Protein AF-A0A7R9B9Y8-F1 (afdb_monomer)

Mean predicted aligned error: 2.55 Å

Organism: Timema shepardi (NCBI:txid629360)

Radius of gyration: 12.6 Å; Cα contacts (8 Å, |Δi|>4): 295; chains: 1; bounding box: 34×29×32 Å

Foldseek 3Di:
DDKDWWAFPQGTWDAPDPPFQFIFRNDPDTFIWDWDADPPQWIWTAGPVRFTWDAAAFTIGRDHPDTWTWHWADDDPQWTWIAGPVQWTWAHDNVRGTHTDGNDPVRTTTIGD

pLDDT: mean 96.0, std 3.79, range [65.0, 98.56]

Structure (mmCIF, N/CA/C/O backbone):
data_AF-A0A7R9B9Y8-F1
#
_entry.id   AF-A0A7R9B9Y8-F1
#
loop_
_atom_site.group_PDB
_atom_site.id
_atom_site.type_symbol
_atom_site.label_atom_id
_atom_site.label_alt_id
_atom_site.label_comp_id
_atom_site.label_asym_id
_atom_site.label_entity_id
_atom_site.label_seq_id
_atom_site.pdbx_PDB_ins_code
_atom_site.Cartn_x
_atom_site.Cartn_y
_atom_site.Cartn_z
_atom_site.occupancy
_atom_site.B_iso_or_equiv
_atom_site.auth_seq_id
_atom_site.auth_comp_id
_atom_site.auth_asym_id
_atom_site.auth_atom_id
_atom_site.pdbx_PDB_model_num
ATOM 1 N N . ARG A 1 1 ? -15.392 4.367 -8.404 1.00 65.00 1 ARG A N 1
ATOM 2 C CA . ARG A 1 1 ? -14.501 3.530 -7.569 1.00 65.00 1 ARG A CA 1
ATOM 3 C C . ARG A 1 1 ? -13.398 4.444 -7.079 1.00 65.00 1 ARG A C 1
ATOM 5 O O . ARG A 1 1 ? -12.763 5.040 -7.942 1.00 65.00 1 ARG A O 1
ATOM 12 N N . PRO A 1 2 ? -13.276 4.685 -5.768 1.00 87.38 2 PRO A N 1
ATOM 13 C CA . PRO A 1 2 ? -12.238 5.570 -5.259 1.00 87.38 2 PRO A CA 1
ATOM 14 C C . PRO A 1 2 ? -10.857 5.051 -5.676 1.00 87.38 2 PRO A C 1
ATOM 16 O O . PRO A 1 2 ? -10.618 3.843 -5.669 1.00 87.38 2 PRO A O 1
ATOM 19 N N . ILE A 1 3 ? -9.999 5.976 -6.095 1.00 93.75 3 ILE A N 1
ATOM 20 C CA . ILE A 1 3 ? -8.606 5.722 -6.452 1.00 93.75 3 ILE A CA 1
ATOM 21 C C . ILE A 1 3 ? -7.749 6.329 -5.347 1.00 93.75 3 ILE A C 1
ATOM 23 O O . ILE A 1 3 ? -8.063 7.411 -4.856 1.00 93.75 3 ILE A O 1
ATOM 27 N N . LEU A 1 4 ? -6.697 5.618 -4.970 1.00 96.56 4 LEU A N 1
ATOM 28 C CA . LEU A 1 4 ? -5.743 6.006 -3.947 1.00 96.56 4 LEU A CA 1
ATOM 29 C C . LEU A 1 4 ? -4.346 6.052 -4.563 1.00 96.56 4 LEU A C 1
ATOM 31 O O . LEU A 1 4 ? -3.976 5.173 -5.343 1.00 96.56 4 LEU A O 1
ATOM 35 N N . VAL A 1 5 ? -3.576 7.070 -4.206 1.00 97.62 5 VAL A N 1
ATOM 36 C CA . VAL A 1 5 ? -2.134 7.131 -4.445 1.00 97.62 5 VAL A CA 1
ATOM 37 C C . VAL A 1 5 ? -1.488 7.177 -3.074 1.00 97.62 5 VAL A C 1
ATOM 39 O O . VAL A 1 5 ? -1.998 7.850 -2.196 1.00 97.62 5 VAL A O 1
ATOM 42 N N . LEU A 1 6 ? -0.404 6.436 -2.865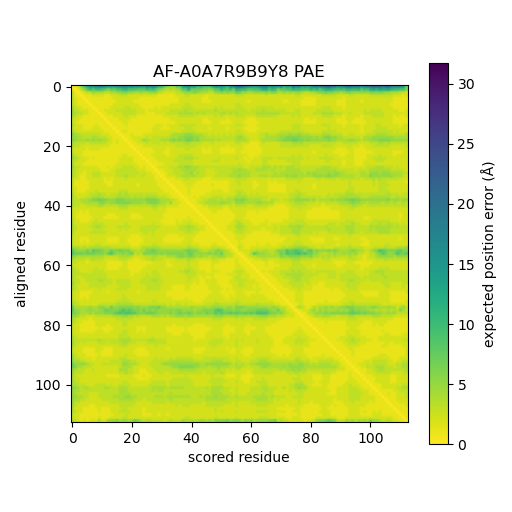 1.00 98.06 6 LEU A N 1
ATOM 43 C CA . LEU A 1 6 ? 0.281 6.414 -1.577 1.00 98.06 6 LEU A CA 1
ATOM 44 C C . LEU A 1 6 ? 1.716 6.871 -1.743 1.00 98.06 6 LEU A C 1
ATOM 46 O O . LEU A 1 6 ? 2.415 6.441 -2.666 1.00 98.06 6 LEU A O 1
ATOM 50 N N . LYS A 1 7 ? 2.165 7.705 -0.812 1.00 98.12 7 LYS A N 1
ATOM 51 C CA . LYS A 1 7 ? 3.542 8.178 -0.755 1.00 98.12 7 LYS A CA 1
ATOM 52 C C . LYS A 1 7 ? 4.076 8.103 0.670 1.00 98.12 7 LYS A C 1
ATOM 54 O O . LYS A 1 7 ? 3.428 8.548 1.616 1.00 98.12 7 LYS A O 1
ATOM 59 N N . SER A 1 8 ? 5.263 7.523 0.812 1.00 97.06 8 SER A N 1
ATOM 60 C CA . SER A 1 8 ? 6.061 7.591 2.034 1.00 97.06 8 SER A CA 1
ATOM 61 C C . SER A 1 8 ? 7.145 8.665 1.893 1.00 97.06 8 SER A C 1
ATOM 63 O O . SER A 1 8 ? 7.264 9.339 0.868 1.00 97.06 8 SER A O 1
ATOM 65 N N . GLU A 1 9 ? 7.994 8.807 2.908 1.00 95.38 9 GLU A N 1
ATOM 66 C CA . GLU A 1 9 ? 9.166 9.689 2.848 1.00 95.38 9 GLU A CA 1
ATOM 67 C C . GLU A 1 9 ? 10.181 9.283 1.763 1.00 95.38 9 GLU A C 1
ATOM 69 O O . GLU A 1 9 ? 11.014 10.092 1.361 1.00 95.38 9 GLU A O 1
ATOM 74 N N . GLN A 1 10 ? 10.127 8.036 1.286 1.00 96.19 10 GLN A N 1
ATOM 75 C CA . GLN A 1 10 ? 11.066 7.475 0.311 1.00 96.19 10 GLN A CA 1
ATOM 76 C C . GLN A 1 10 ? 10.578 7.644 -1.130 1.00 96.19 10 GLN A C 1
ATOM 78 O O . GLN A 1 10 ? 11.378 7.528 -2.058 1.00 96.19 10 GLN A O 1
ATOM 83 N N . GLY A 1 11 ? 9.288 7.913 -1.331 1.00 97.69 11 GLY A N 1
ATOM 84 C CA . GLY A 1 11 ? 8.683 8.060 -2.648 1.00 97.69 11 GLY A CA 1
ATOM 85 C C . GLY A 1 11 ? 7.285 7.462 -2.716 1.00 97.69 11 GLY A C 1
ATOM 86 O O . GLY A 1 11 ? 6.641 7.188 -1.703 1.00 97.69 11 GLY A O 1
ATOM 87 N N . PHE A 1 12 ? 6.800 7.286 -3.938 1.00 98.44 12 PHE A N 1
ATOM 88 C CA . PHE A 1 12 ? 5.488 6.708 -4.187 1.00 98.44 12 PHE A CA 1
ATOM 89 C C . PHE A 1 12 ? 5.509 5.184 -4.076 1.00 98.44 12 PHE A C 1
ATOM 91 O O . PHE A 1 12 ? 6.531 4.534 -4.326 1.00 98.44 12 PHE A O 1
ATOM 98 N N . VAL A 1 13 ? 4.348 4.619 -3.749 1.00 98.25 13 VAL A N 1
ATOM 99 C CA . VAL A 1 13 ? 4.068 3.196 -3.932 1.00 98.25 13 VAL A CA 1
ATOM 100 C C . VAL A 1 13 ? 3.876 2.906 -5.419 1.00 98.25 13 VAL A C 1
ATOM 102 O O . VAL A 1 13 ? 3.122 3.596 -6.108 1.00 98.25 13 VAL A O 1
ATOM 105 N N . GLY A 1 14 ? 4.544 1.865 -5.910 1.00 97.75 14 GLY A N 1
ATOM 106 C CA . GLY A 1 14 ? 4.365 1.363 -7.269 1.00 97.75 14 GLY A CA 1
ATOM 107 C C . GLY A 1 14 ? 5.089 0.045 -7.510 1.00 97.75 14 GLY A C 1
ATOM 108 O O . GLY A 1 14 ? 5.842 -0.429 -6.660 1.00 97.75 14 GLY A O 1
ATOM 109 N N . TYR A 1 15 ? 4.860 -0.565 -8.673 1.00 97.06 15 TYR A N 1
ATOM 110 C CA . TYR A 1 15 ? 5.488 -1.841 -9.013 1.00 97.06 15 TYR A CA 1
ATOM 111 C C . TYR A 1 15 ? 7.013 -1.732 -9.066 1.00 97.06 15 TYR A C 1
ATOM 113 O O . TYR A 1 15 ? 7.587 -0.762 -9.576 1.00 97.06 15 TYR A O 1
ATOM 121 N N . LYS A 1 16 ? 7.681 -2.775 -8.571 1.00 95.81 16 LYS A N 1
ATOM 122 C CA . LYS A 1 16 ? 9.137 -2.921 -8.619 1.00 95.81 16 LYS A CA 1
ATOM 123 C C . LYS A 1 16 ? 9.652 -2.794 -10.054 1.00 95.81 16 LYS A C 1
ATOM 125 O O . LYS A 1 16 ? 10.587 -2.035 -10.317 1.00 95.81 16 LYS A O 1
ATOM 130 N N . SER A 1 17 ? 9.005 -3.497 -10.981 1.00 94.94 17 SER A N 1
ATOM 131 C CA . SER A 1 17 ? 9.239 -3.440 -12.426 1.00 94.94 17 SER A CA 1
ATOM 132 C C . SER A 1 17 ? 7.942 -3.736 -13.187 1.00 94.94 17 SER A C 1
ATOM 134 O O . SER A 1 17 ? 6.986 -4.236 -12.604 1.00 94.94 17 SER A O 1
ATOM 136 N N . ALA A 1 18 ? 7.921 -3.491 -14.501 1.00 91.69 18 ALA A N 1
ATOM 137 C CA . ALA A 1 18 ? 6.739 -3.714 -15.346 1.00 91.69 18 ALA A CA 1
ATOM 138 C C . ALA A 1 18 ? 6.226 -5.170 -15.367 1.00 91.69 18 ALA A C 1
ATOM 140 O O . ALA A 1 18 ? 5.078 -5.411 -15.723 1.00 91.69 18 ALA A O 1
ATOM 141 N N . THR A 1 19 ? 7.071 -6.139 -15.011 1.00 93.69 19 THR A N 1
ATOM 142 C CA . THR A 1 19 ? 6.742 -7.573 -15.005 1.00 93.69 19 THR A CA 1
ATOM 143 C C . THR A 1 19 ? 6.642 -8.162 -13.600 1.00 93.69 19 THR A C 1
ATOM 145 O O . THR A 1 19 ? 6.367 -9.351 -13.459 1.00 93.69 19 THR A O 1
ATOM 148 N N . SER A 1 20 ? 6.889 -7.366 -12.556 1.00 95.69 20 SER A N 1
ATOM 149 C CA . SER A 1 20 ? 6.858 -7.836 -11.174 1.00 95.69 20 SER A CA 1
ATOM 150 C C . SER A 1 20 ? 5.554 -7.410 -10.504 1.00 95.69 20 SER A C 1
ATOM 152 O O . SER A 1 20 ? 5.263 -6.217 -10.490 1.00 95.69 20 SER A O 1
ATOM 154 N N . PRO A 1 21 ? 4.804 -8.336 -9.879 1.00 95.94 21 PRO A N 1
ATOM 155 C CA . PRO A 1 21 ? 3.633 -7.967 -9.091 1.00 95.94 21 PRO A CA 1
ATOM 156 C C . PRO A 1 21 ? 4.009 -7.331 -7.746 1.00 95.94 21 PRO A C 1
ATOM 158 O O . PRO A 1 21 ? 3.135 -6.807 -7.063 1.00 95.94 21 PRO A O 1
ATOM 161 N N . LYS A 1 22 ? 5.291 -7.375 -7.350 1.00 97.50 22 LYS A N 1
ATOM 162 C CA . LYS A 1 22 ? 5.782 -6.798 -6.096 1.00 97.50 22 LYS A CA 1
ATOM 163 C C . LYS A 1 22 ? 5.741 -5.277 -6.148 1.00 97.50 22 LYS A C 1
ATOM 165 O O . LYS A 1 22 ? 6.228 -4.674 -7.105 1.00 97.50 22 LYS A O 1
ATOM 170 N N . LEU A 1 23 ? 5.218 -4.674 -5.088 1.00 97.75 23 LEU A N 1
ATOM 171 C CA . LEU A 1 23 ? 5.204 -3.235 -4.877 1.00 97.75 23 LEU A CA 1
ATOM 172 C C . LEU A 1 23 ? 6.403 -2.802 -4.020 1.00 97.75 23 LEU A C 1
ATOM 174 O O . LEU A 1 23 ? 6.862 -3.518 -3.129 1.00 97.75 23 LEU A O 1
ATOM 178 N N . GLU A 1 24 ? 6.906 -1.608 -4.300 1.00 97.75 24 GLU A N 1
ATOM 179 C CA . GLU A 1 24 ? 7.942 -0.902 -3.545 1.00 97.75 24 GLU A CA 1
ATOM 180 C C . GLU A 1 24 ? 7.450 0.521 -3.256 1.00 97.75 24 GLU A C 1
ATOM 182 O O . GLU A 1 24 ? 6.580 1.038 -3.956 1.00 97.75 24 GLU A O 1
ATOM 187 N N . CYS A 1 25 ? 8.004 1.164 -2.231 1.00 97.38 25 CYS A N 1
ATOM 188 C CA . CYS A 1 25 ? 7.566 2.482 -1.752 1.00 97.38 25 CYS A CA 1
ATOM 189 C C . CYS A 1 25 ? 8.634 3.578 -1.920 1.00 97.38 25 CYS A C 1
ATOM 191 O O . CYS A 1 25 ? 8.696 4.525 -1.143 1.00 97.38 25 CYS A O 1
ATOM 193 N N . ASN A 1 26 ? 9.526 3.430 -2.899 1.00 97.56 26 ASN A N 1
ATOM 194 C CA . ASN A 1 26 ? 10.589 4.389 -3.226 1.00 97.56 26 ASN A CA 1
ATOM 195 C C . ASN A 1 26 ? 10.561 4.802 -4.707 1.00 97.56 26 ASN A C 1
ATOM 197 O O . ASN A 1 26 ? 11.594 5.128 -5.298 1.00 97.56 26 ASN A O 1
ATOM 201 N N . LYS A 1 27 ? 9.389 4.730 -5.347 1.00 97.88 27 LYS A N 1
ATOM 202 C CA . LYS A 1 27 ? 9.256 5.013 -6.776 1.00 97.88 27 LYS A CA 1
ATOM 203 C C . LYS A 1 27 ? 9.155 6.520 -7.015 1.00 97.88 27 LYS A C 1
ATOM 205 O O . LYS A 1 27 ? 8.528 7.248 -6.248 1.00 97.88 27 LYS A O 1
ATOM 210 N N . ALA A 1 28 ? 9.742 6.982 -8.119 1.00 96.56 28 ALA A N 1
ATOM 211 C CA . ALA A 1 28 ? 9.589 8.364 -8.583 1.00 96.56 28 ALA A CA 1
ATOM 212 C C . ALA A 1 28 ? 8.198 8.628 -9.190 1.00 96.56 28 ALA A C 1
ATOM 214 O O . ALA A 1 28 ? 7.719 9.758 -9.184 1.00 96.56 28 ALA A O 1
ATOM 215 N N . THR A 1 29 ? 7.553 7.581 -9.705 1.00 95.00 29 THR A N 1
ATOM 216 C CA . THR A 1 29 ? 6.204 7.604 -10.278 1.00 95.00 29 THR A CA 1
ATOM 217 C C . THR A 1 29 ? 5.248 6.828 -9.386 1.00 95.00 29 THR A C 1
ATOM 219 O O . THR A 1 29 ? 5.641 5.817 -8.805 1.00 95.00 29 THR A O 1
ATOM 222 N N . TYR A 1 30 ? 3.995 7.265 -9.317 1.00 93.50 30 TYR A N 1
ATOM 223 C CA . TYR A 1 30 ? 2.955 6.568 -8.568 1.00 93.50 30 TYR A CA 1
ATOM 224 C C . TYR A 1 30 ? 2.253 5.498 -9.396 1.00 93.50 30 TYR A C 1
ATOM 226 O O . TYR A 1 30 ? 2.089 5.635 -10.607 1.00 93.50 30 TYR A O 1
ATOM 234 N N . GLU A 1 31 ? 1.776 4.474 -8.697 1.00 93.88 31 GLU A N 1
ATOM 235 C CA . GLU A 1 31 ? 0.728 3.581 -9.174 1.00 93.88 31 GLU A CA 1
ATOM 236 C C . GLU A 1 31 ? -0.616 4.000 -8.569 1.00 93.88 31 GLU A C 1
ATOM 238 O O . GLU A 1 31 ? -0.692 4.420 -7.413 1.00 93.88 31 GLU A O 1
ATOM 243 N N . THR A 1 32 ? -1.696 3.878 -9.341 1.00 95.69 32 THR A N 1
ATOM 244 C CA . THR A 1 32 ? -3.045 4.108 -8.814 1.00 95.69 32 THR A CA 1
ATOM 245 C C . THR A 1 32 ? -3.618 2.823 -8.234 1.00 95.69 32 THR A C 1
ATOM 247 O O . THR A 1 32 ? -3.714 1.814 -8.932 1.00 95.69 32 THR A O 1
ATOM 250 N N . ILE A 1 33 ? -4.094 2.882 -6.998 1.00 97.56 33 ILE A N 1
ATOM 251 C CA . ILE A 1 33 ? -4.683 1.749 -6.291 1.00 97.56 33 ILE A CA 1
ATOM 252 C C . ILE A 1 33 ? -6.200 1.907 -6.319 1.00 97.56 33 ILE A C 1
ATOM 254 O O . ILE A 1 33 ? -6.735 2.934 -5.899 1.00 97.56 33 ILE A O 1
ATOM 258 N N . GLN A 1 34 ? -6.920 0.902 -6.810 1.00 97.75 34 GLN A N 1
ATOM 259 C CA . GLN A 1 34 ? -8.376 0.889 -6.705 1.00 97.75 34 GLN A CA 1
ATOM 260 C C . GLN A 1 34 ? -8.770 0.455 -5.294 1.00 97.75 34 GLN A C 1
ATOM 262 O O . GLN A 1 34 ? -8.308 -0.577 -4.807 1.00 97.75 34 GLN A O 1
ATOM 267 N N . VAL A 1 35 ? -9.640 1.239 -4.656 1.00 97.69 35 VAL A N 1
ATOM 268 C CA . VAL A 1 35 ? -10.163 0.945 -3.320 1.00 97.69 35 VAL A CA 1
ATOM 269 C C . VAL A 1 35 ? -11.594 0.433 -3.446 1.00 97.69 35 VAL A C 1
ATOM 271 O O . VAL A 1 35 ? -12.503 1.154 -3.874 1.00 97.69 35 VAL A O 1
ATOM 274 N N . GLU A 1 36 ? -11.808 -0.820 -3.061 1.00 97.38 36 GLU A N 1
ATOM 275 C CA . GLU A 1 36 ? -13.127 -1.445 -2.993 1.00 97.38 36 GLU A CA 1
ATOM 276 C C . GLU A 1 36 ? -13.595 -1.472 -1.534 1.00 97.38 36 GLU A C 1
ATOM 278 O O . GLU A 1 36 ? -12.892 -1.956 -0.653 1.00 97.38 36 GLU A O 1
ATOM 283 N N . ARG A 1 37 ? -14.772 -0.902 -1.255 1.00 96.12 37 ARG A N 1
ATOM 284 C CA . ARG A 1 37 ? -15.348 -0.892 0.097 1.00 96.12 37 ARG A CA 1
ATOM 285 C C . ARG A 1 37 ? -16.051 -2.217 0.371 1.00 96.12 37 ARG A C 1
ATOM 287 O O . ARG A 1 37 ? -16.780 -2.704 -0.489 1.00 96.12 37 ARG A O 1
ATOM 294 N N . SER A 1 38 ? -15.880 -2.725 1.581 1.00 96.12 38 SER A N 1
ATOM 295 C CA . SER A 1 38 ? -16.557 -3.904 2.112 1.00 96.12 38 SER A CA 1
ATOM 296 C C . SER A 1 38 ? -17.376 -3.532 3.357 1.00 96.12 38 SER A C 1
ATOM 298 O O . SER A 1 38 ? -17.552 -2.356 3.695 1.00 96.12 38 SER A O 1
ATOM 300 N N . GLU A 1 39 ? -17.928 -4.534 4.031 1.00 96.06 39 GLU A N 1
ATOM 301 C CA . GLU A 1 39 ? -18.681 -4.355 5.266 1.00 96.06 39 GLU A CA 1
ATOM 302 C C . GLU A 1 39 ? -17.790 -3.858 6.416 1.00 96.06 39 GLU A C 1
ATOM 304 O O . GLU A 1 39 ? -16.574 -4.052 6.432 1.00 96.06 39 GLU A O 1
ATOM 309 N N . LYS A 1 40 ? -18.412 -3.221 7.417 1.00 95.75 40 LYS A N 1
ATOM 310 C CA . LYS A 1 40 ? -17.761 -2.816 8.681 1.00 95.75 40 LYS A CA 1
ATOM 311 C C . LYS A 1 40 ? -16.520 -1.923 8.504 1.00 95.75 40 LYS A C 1
ATOM 313 O O . LYS A 1 40 ? -15.631 -1.924 9.347 1.00 95.75 40 LYS A O 1
ATOM 318 N N . GLY A 1 41 ? -16.472 -1.148 7.420 1.00 95.44 41 GLY A N 1
ATOM 319 C CA . GLY A 1 41 ? -15.383 -0.206 7.150 1.00 95.44 41 GLY A CA 1
ATOM 320 C C . GLY A 1 41 ? -14.103 -0.844 6.603 1.00 95.44 41 GLY A C 1
ATOM 321 O O . GLY A 1 41 ? -13.117 -0.131 6.433 1.00 95.44 41 GLY A O 1
ATOM 322 N N . VAL A 1 42 ? -14.114 -2.146 6.301 1.00 98.25 42 VAL A N 1
ATOM 323 C CA . VAL A 1 42 ? -12.998 -2.824 5.632 1.00 98.25 42 VAL A CA 1
ATOM 324 C C . VAL A 1 42 ? -12.900 -2.348 4.182 1.00 98.25 42 VAL A C 1
ATOM 326 O O . VAL A 1 42 ? -13.913 -2.129 3.511 1.00 98.25 42 VAL A O 1
ATOM 329 N N . VAL A 1 43 ? -11.676 -2.210 3.682 1.00 98.25 43 VAL A N 1
ATOM 330 C CA . VAL A 1 43 ? -11.385 -1.958 2.270 1.00 98.25 43 VAL A CA 1
ATOM 331 C C . VAL A 1 43 ? -10.478 -3.035 1.694 1.00 98.25 43 VAL A C 1
ATOM 333 O O . VAL A 1 43 ? -9.688 -3.645 2.412 1.00 98.25 43 VAL A O 1
ATOM 336 N N . PHE A 1 44 ? -10.582 -3.234 0.385 1.00 98.44 44 PHE A N 1
ATOM 337 C CA . PHE A 1 44 ? -9.684 -4.065 -0.404 1.00 98.44 44 PHE A CA 1
ATOM 338 C C . PHE A 1 44 ? -8.932 -3.191 -1.401 1.00 98.44 44 PHE A C 1
ATOM 340 O O . PHE A 1 44 ? -9.515 -2.287 -2.011 1.00 98.44 44 PHE A O 1
ATOM 347 N N . PHE A 1 45 ? -7.647 -3.477 -1.581 1.00 98.25 45 PHE A N 1
ATOM 348 C CA . PHE A 1 45 ? -6.802 -2.788 -2.549 1.00 98.25 45 PHE A CA 1
ATOM 349 C C . PHE A 1 45 ? -6.582 -3.654 -3.772 1.00 98.25 45 PHE A C 1
ATOM 351 O O . PHE A 1 45 ? -6.275 -4.839 -3.658 1.00 98.25 45 PHE A O 1
ATOM 358 N N . LYS A 1 46 ? -6.729 -3.049 -4.947 1.00 97.56 46 LYS A N 1
ATOM 359 C CA . LYS A 1 46 ? -6.569 -3.722 -6.231 1.00 97.56 46 LYS A CA 1
ATOM 360 C C . LYS A 1 46 ? -5.656 -2.908 -7.136 1.00 97.56 46 LYS A C 1
ATOM 362 O O . LYS A 1 46 ? -5.853 -1.701 -7.298 1.00 97.56 46 LYS A O 1
ATOM 367 N N . GLY A 1 47 ? -4.646 -3.560 -7.701 1.00 95.81 47 GLY A N 1
ATOM 368 C CA . GLY A 1 47 ? -3.741 -2.949 -8.671 1.00 95.81 47 GLY A CA 1
ATOM 369 C C . GLY A 1 47 ? -4.420 -2.725 -10.024 1.00 95.81 47 GLY A C 1
ATOM 370 O O . GLY A 1 47 ? -5.477 -3.297 -10.308 1.00 95.81 47 GLY A O 1
ATOM 371 N N . GLN A 1 48 ? -3.803 -1.927 -10.905 1.00 92.44 48 GLN A N 1
ATOM 372 C CA . GLN A 1 48 ? -4.314 -1.737 -12.273 1.00 92.44 48 GLN A CA 1
ATOM 373 C C . GLN A 1 48 ? -4.384 -3.036 -13.089 1.00 92.44 48 GLN A C 1
ATOM 375 O O . GLN A 1 48 ? -5.197 -3.142 -14.005 1.00 92.44 48 GLN A O 1
ATOM 380 N N . ASN A 1 49 ? -3.588 -4.046 -12.730 1.00 92.94 49 ASN A N 1
ATOM 381 C CA . ASN A 1 49 ? -3.631 -5.380 -13.329 1.00 92.94 49 ASN A CA 1
ATOM 382 C C . ASN A 1 49 ? -4.892 -6.187 -12.953 1.00 92.94 49 ASN A C 1
ATOM 384 O O . ASN A 1 49 ? -5.050 -7.322 -13.400 1.00 92.94 49 ASN A O 1
ATOM 388 N N . GLY A 1 50 ? -5.784 -5.628 -12.128 1.00 95.62 50 GLY A N 1
ATOM 389 C CA . GLY A 1 50 ? -7.017 -6.280 -11.706 1.00 95.62 50 GLY A CA 1
ATOM 390 C C . GLY A 1 50 ? -6.817 -7.362 -10.646 1.00 95.62 50 GLY A C 1
ATOM 391 O O . GLY A 1 50 ? -7.760 -8.108 -10.388 1.00 95.62 50 GLY A O 1
ATOM 392 N N . LYS A 1 51 ? -5.639 -7.440 -10.021 1.00 98.12 51 LYS A N 1
ATOM 393 C CA . LYS A 1 51 ? -5.349 -8.344 -8.904 1.00 98.12 51 LYS A CA 1
ATOM 394 C C . LYS A 1 51 ? -5.375 -7.595 -7.579 1.00 98.12 51 LYS A C 1
ATOM 396 O O . LYS A 1 51 ? -5.042 -6.408 -7.519 1.00 98.12 51 LYS A O 1
ATOM 401 N N . TYR A 1 52 ? -5.823 -8.276 -6.534 1.00 98.56 52 TYR A N 1
ATOM 402 C CA . TYR A 1 52 ? -5.840 -7.735 -5.183 1.00 98.56 52 TYR A CA 1
ATOM 403 C C . TYR A 1 52 ? -4.443 -7.740 -4.584 1.00 98.56 52 TYR A C 1
ATOM 405 O O . TYR A 1 52 ? -3.580 -8.522 -4.985 1.00 98.56 52 TYR A O 1
ATOM 413 N N . TRP A 1 53 ? -4.241 -6.839 -3.630 1.00 98.12 53 TRP A N 1
ATOM 414 C CA . TRP A 1 53 ? -3.062 -6.866 -2.788 1.00 98.12 53 TRP A CA 1
ATOM 415 C C . TRP A 1 53 ? -3.053 -8.131 -1.933 1.00 98.12 53 TRP A C 1
ATOM 417 O O . TRP A 1 53 ? -4.063 -8.470 -1.319 1.00 98.12 53 TRP A O 1
ATOM 427 N N . HIS A 1 54 ? -1.895 -8.770 -1.894 1.00 97.56 54 HIS A N 1
ATOM 428 C CA . HIS A 1 54 ? -1.504 -9.782 -0.930 1.00 97.56 54 HIS A CA 1
ATOM 429 C C . HIS A 1 54 ? -0.350 -9.212 -0.106 1.00 97.56 54 HIS A C 1
ATOM 431 O O . HIS A 1 54 ? 0.560 -8.586 -0.666 1.00 97.56 54 HIS A O 1
ATOM 437 N N . VAL A 1 55 ? -0.411 -9.361 1.217 1.00 95.31 55 VAL A N 1
ATOM 438 C CA . VAL A 1 55 ? 0.597 -8.807 2.124 1.00 95.31 55 VAL A CA 1
ATOM 439 C C . VAL A 1 55 ? 1.082 -9.834 3.129 1.00 95.31 55 VAL A C 1
ATOM 441 O O . VAL A 1 55 ? 0.306 -10.577 3.723 1.00 95.31 55 VAL A O 1
ATOM 444 N N . ASP A 1 56 ? 2.382 -9.806 3.384 1.00 86.81 56 ASP A N 1
ATOM 445 C CA . ASP A 1 56 ? 3.008 -10.583 4.442 1.00 86.81 56 ASP A CA 1
ATOM 446 C C . ASP A 1 56 ? 4.183 -9.813 5.071 1.00 86.81 56 ASP A C 1
ATOM 448 O O . ASP A 1 56 ? 4.405 -8.623 4.813 1.00 86.81 56 ASP A O 1
ATOM 452 N N . GLY A 1 57 ? 4.943 -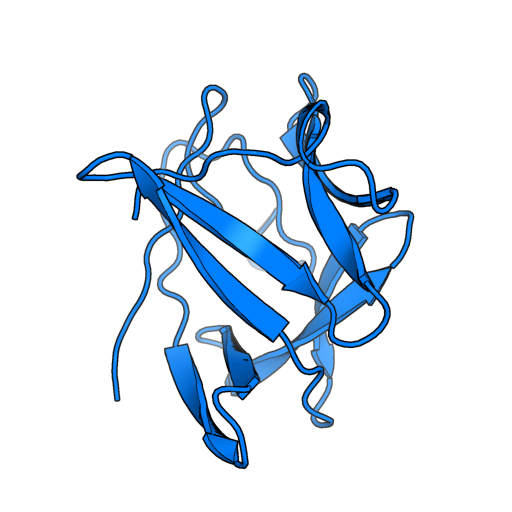10.489 5.935 1.00 85.62 57 GLY A N 1
ATOM 453 C CA . GLY A 1 57 ? 6.117 -9.913 6.591 1.00 85.62 57 GLY A CA 1
ATOM 454 C C . GLY A 1 57 ? 7.293 -9.600 5.655 1.00 85.62 57 GLY A C 1
ATOM 455 O O . GLY A 1 57 ? 8.239 -8.942 6.089 1.00 85.62 57 GLY A O 1
ATOM 456 N N . GLU A 1 58 ? 7.266 -10.027 4.392 1.00 92.06 58 GLU A N 1
ATOM 457 C CA . GLU A 1 58 ? 8.354 -9.849 3.426 1.00 92.06 58 GLU A CA 1
ATOM 458 C C . GLU A 1 58 ? 8.025 -8.824 2.332 1.00 92.06 58 GLU A C 1
ATOM 460 O O . GLU A 1 58 ? 8.918 -8.093 1.874 1.00 92.06 58 GLU A O 1
ATOM 465 N N . ALA A 1 59 ? 6.772 -8.766 1.878 1.00 96.25 59 ALA A N 1
ATOM 466 C CA . ALA A 1 59 ? 6.379 -7.956 0.736 1.00 96.25 59 ALA A CA 1
ATOM 467 C C . ALA A 1 59 ? 4.881 -7.623 0.688 1.00 96.25 59 ALA A C 1
ATOM 469 O O . ALA A 1 59 ? 4.035 -8.254 1.314 1.00 96.25 59 ALA A O 1
ATOM 470 N N . VAL A 1 60 ? 4.566 -6.636 -0.148 1.00 97.94 60 VAL A N 1
ATOM 471 C CA . VAL A 1 60 ? 3.241 -6.455 -0.740 1.00 97.94 60 VAL A CA 1
ATOM 472 C C . VAL A 1 60 ? 3.318 -6.802 -2.228 1.00 97.94 60 VAL A C 1
ATOM 474 O O . VAL A 1 60 ? 4.178 -6.279 -2.948 1.00 97.94 60 VAL A O 1
ATOM 477 N N . THR A 1 61 ? 2.414 -7.654 -2.705 1.00 98.00 61 THR A N 1
ATOM 478 C CA . THR A 1 61 ? 2.248 -8.010 -4.123 1.00 98.00 61 THR A CA 1
ATOM 479 C C . THR A 1 61 ? 0.820 -7.740 -4.580 1.00 98.00 61 THR A C 1
ATOM 481 O O . THR A 1 61 ? -0.094 -7.695 -3.769 1.00 98.00 61 THR A O 1
ATOM 484 N N . ALA A 1 62 ? 0.607 -7.539 -5.881 1.00 97.69 62 ALA A N 1
ATOM 485 C CA . ALA A 1 62 ? -0.726 -7.526 -6.485 1.00 97.69 62 ALA A CA 1
ATOM 486 C C . ALA A 1 62 ? -0.853 -8.666 -7.503 1.00 97.69 62 ALA A C 1
ATOM 488 O O . ALA A 1 62 ? -0.686 -8.459 -8.704 1.00 97.69 62 ALA A O 1
ATOM 489 N N . ASP A 1 63 ? -1.097 -9.885 -7.029 1.00 97.31 63 ASP A N 1
ATOM 490 C CA . ASP A 1 63 ? -1.097 -11.109 -7.845 1.00 97.31 63 ASP A CA 1
ATOM 491 C C . ASP A 1 63 ? -2.209 -12.112 -7.509 1.00 97.31 63 ASP A C 1
ATOM 493 O O . ASP A 1 63 ? -2.337 -13.128 -8.193 1.00 97.31 63 ASP A O 1
ATOM 497 N N . THR A 1 64 ? -3.071 -11.808 -6.539 1.00 97.75 64 THR A N 1
ATOM 498 C CA . THR A 1 64 ? -4.156 -12.702 -6.114 1.00 97.75 64 THR A CA 1
ATOM 499 C C . THR A 1 64 ? -5.535 -12.250 -6.607 1.00 97.75 64 THR A C 1
ATOM 501 O O . THR A 1 64 ? -5.788 -11.067 -6.843 1.00 97.75 64 THR A O 1
ATOM 504 N N . ASP A 1 65 ? -6.451 -13.205 -6.776 1.00 98.06 65 ASP A N 1
ATOM 505 C CA . ASP A 1 65 ? -7.880 -12.947 -7.018 1.00 98.06 65 ASP A CA 1
ATOM 506 C C . ASP A 1 65 ? -8.692 -12.870 -5.714 1.00 98.06 65 ASP A C 1
ATOM 508 O O . ASP A 1 65 ? -9.841 -12.427 -5.726 1.00 98.06 65 ASP A O 1
ATOM 512 N N . THR A 1 66 ? -8.092 -13.260 -4.586 1.00 97.38 66 THR A N 1
ATOM 513 C CA . THR A 1 66 ? -8.719 -13.223 -3.263 1.00 97.38 66 THR A CA 1
ATOM 514 C C . THR A 1 66 ? -8.384 -11.904 -2.5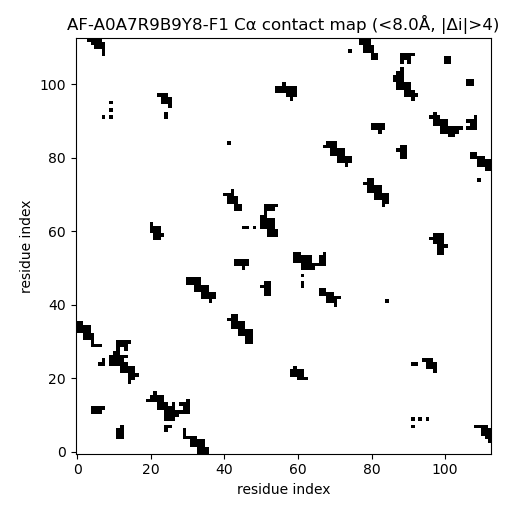65 1.00 97.38 66 THR A C 1
ATOM 516 O O . THR A 1 66 ? -7.203 -11.598 -2.413 1.00 97.38 66 THR A O 1
ATOM 519 N N . PRO A 1 67 ? -9.378 -11.119 -2.119 1.00 97.62 67 PRO A N 1
ATOM 520 C CA . PRO A 1 67 ? -9.119 -9.851 -1.453 1.00 97.62 67 PRO A CA 1
ATOM 521 C C . PRO A 1 67 ? -8.644 -10.035 -0.007 1.00 97.62 67 PRO A C 1
ATOM 523 O O . PRO A 1 67 ? -9.239 -10.794 0.760 1.00 97.62 67 PRO A O 1
ATOM 526 N N . GLU A 1 68 ? -7.639 -9.256 0.389 1.00 97.75 68 GLU A N 1
ATOM 527 C CA . GLU A 1 68 ? -7.233 -9.090 1.787 1.00 97.75 68 GLU A CA 1
ATOM 528 C C . GLU A 1 68 ? -7.731 -7.759 2.348 1.00 97.75 68 GLU A C 1
ATOM 530 O O . GLU A 1 68 ? -7.697 -6.724 1.678 1.00 97.75 68 GLU A O 1
ATOM 535 N N . GLY A 1 69 ? -8.251 -7.810 3.575 1.00 98.12 69 GLY A N 1
ATOM 536 C CA . GLY A 1 69 ? -8.925 -6.690 4.219 1.00 98.12 69 GLY A CA 1
ATOM 537 C C . GLY A 1 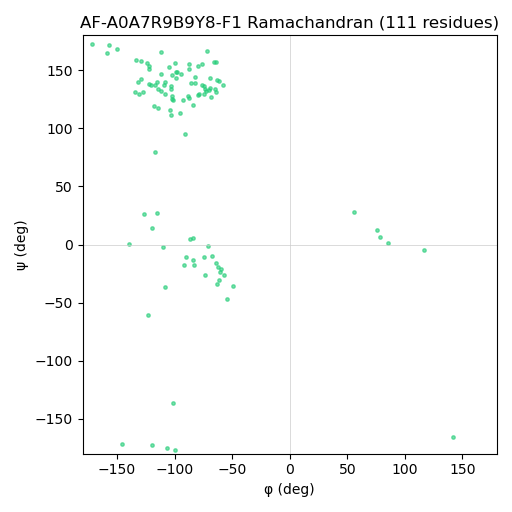69 ? -7.977 -5.742 4.939 1.00 98.12 69 GLY A C 1
ATOM 538 O O . GLY A 1 69 ? -7.099 -6.171 5.690 1.00 98.12 69 GLY A O 1
ATOM 539 N N . PHE A 1 70 ? -8.247 -4.446 4.799 1.00 98.56 70 PHE A N 1
ATOM 540 C CA . PHE A 1 70 ? -7.540 -3.381 5.502 1.00 98.56 70 PHE A CA 1
ATOM 541 C C . PHE A 1 70 ? -8.496 -2.353 6.104 1.00 98.56 70 PHE A C 1
ATOM 543 O O . PHE A 1 70 ? -9.622 -2.171 5.638 1.00 98.56 70 PHE A O 1
ATOM 550 N N . PHE A 1 71 ? -8.008 -1.626 7.102 1.00 98.44 71 PHE A N 1
ATOM 551 C CA . PHE A 1 71 ? -8.606 -0.407 7.625 1.00 98.44 71 PHE A CA 1
ATOM 552 C C . PHE A 1 71 ? -7.749 0.799 7.245 1.00 98.44 71 PHE A C 1
ATOM 554 O O . PHE A 1 71 ? -6.519 0.763 7.341 1.00 98.44 71 PHE A O 1
ATOM 561 N N . LEU A 1 72 ? -8.421 1.877 6.837 1.00 97.62 72 LEU A N 1
ATOM 562 C CA . LEU A 1 72 ? -7.810 3.189 6.656 1.00 97.62 72 LEU A CA 1
ATOM 563 C C . LEU A 1 72 ? -8.019 4.006 7.925 1.00 97.62 72 LEU A C 1
ATOM 565 O O . LEU A 1 72 ? -9.147 4.374 8.254 1.00 97.62 72 LEU A O 1
ATOM 569 N N . GLU A 1 73 ? -6.936 4.300 8.629 1.00 97.38 73 GLU A N 1
ATOM 570 C CA . GLU A 1 73 ? -6.977 5.097 9.849 1.00 97.38 73 GLU A CA 1
ATOM 571 C C . GLU A 1 73 ? -6.491 6.514 9.541 1.00 97.38 73 GLU A C 1
ATOM 573 O O . GLU A 1 73 ? -5.317 6.719 9.238 1.00 97.38 73 GLU A O 1
ATOM 578 N N . LEU A 1 74 ? -7.396 7.494 9.609 1.00 95.38 74 LEU A N 1
ATOM 579 C CA . LEU A 1 74 ? -7.073 8.915 9.447 1.00 95.38 74 LEU A CA 1
ATOM 580 C C . 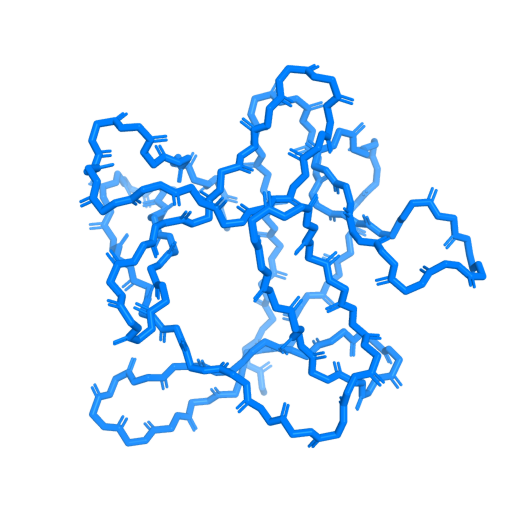LEU A 1 74 ? -6.239 9.390 10.643 1.00 95.38 74 LEU A C 1
ATOM 582 O O . LEU A 1 74 ? -6.654 9.198 11.788 1.00 95.38 74 LEU A O 1
ATOM 586 N N . ARG A 1 75 ? -5.073 9.997 10.388 1.00 92.56 75 ARG A N 1
ATOM 587 C CA . ARG A 1 75 ? -4.130 10.407 11.445 1.00 92.56 75 ARG A CA 1
ATOM 588 C C . ARG A 1 75 ? -3.814 11.892 11.404 1.00 92.56 75 ARG A C 1
ATOM 590 O O . ARG A 1 75 ? -4.113 12.610 12.351 1.00 92.56 75 ARG A O 1
ATOM 597 N N . GLU A 1 76 ? -3.247 12.348 10.300 1.00 91.75 76 GLU A N 1
ATOM 598 C CA . GLU A 1 76 ? -2.959 13.761 10.048 1.00 91.75 76 GLU A CA 1
ATOM 599 C C . GLU A 1 76 ? -3.873 14.257 8.920 1.00 91.75 76 GLU A C 1
ATOM 601 O O . GLU A 1 76 ? -4.445 13.427 8.207 1.00 91.75 76 GLU A O 1
ATOM 606 N N . PRO A 1 77 ? -4.010 15.580 8.699 1.00 91.81 77 PRO A N 1
ATOM 607 C CA . PRO A 1 77 ? -4.901 16.110 7.664 1.00 91.81 77 PRO A CA 1
ATOM 608 C C . PRO A 1 77 ? -4.724 15.456 6.287 1.00 91.81 77 PRO A C 1
ATOM 610 O O . PRO A 1 77 ? -5.708 15.230 5.588 1.00 91.81 77 PRO A O 1
ATOM 613 N N . THR A 1 78 ? -3.485 15.106 5.927 1.00 94.31 78 THR A N 1
ATOM 614 C CA . THR A 1 78 ? -3.135 14.476 4.646 1.00 94.31 78 THR A CA 1
ATOM 615 C C . THR A 1 78 ? -2.495 13.100 4.804 1.00 94.31 78 THR A C 1
ATOM 617 O O . THR A 1 78 ? -1.909 12.605 3.846 1.00 94.31 78 THR A O 1
ATOM 620 N N . ARG A 1 79 ? -2.567 12.472 5.993 1.00 97.38 79 ARG A N 1
ATOM 621 C CA . ARG A 1 79 ? -1.942 11.158 6.210 1.00 97.38 79 ARG A CA 1
ATOM 622 C C . ARG A 1 79 ? -2.850 10.109 6.827 1.00 97.38 79 ARG A C 1
ATOM 624 O O . ARG A 1 79 ? -3.614 10.382 7.756 1.00 97.38 79 ARG A O 1
ATOM 631 N N . ILE A 1 80 ? -2.673 8.882 6.348 1.00 97.88 80 ILE A N 1
ATOM 632 C CA . ILE A 1 80 ? -3.326 7.671 6.846 1.00 97.88 80 ILE A CA 1
ATOM 633 C C . ILE A 1 80 ? -2.306 6.629 7.292 1.00 97.88 80 ILE A C 1
ATOM 635 O O . ILE A 1 80 ? -1.218 6.522 6.730 1.00 97.88 80 ILE A O 1
ATOM 639 N N . CYS A 1 81 ? -2.699 5.808 8.260 1.00 98.31 81 CYS A N 1
ATOM 640 C CA . CYS A 1 81 ? -2.102 4.491 8.453 1.00 98.31 81 CYS A CA 1
ATOM 641 C C . CYS A 1 81 ? -2.996 3.438 7.792 1.00 98.31 81 CYS A C 1
ATOM 643 O O . CYS A 1 81 ? -4.220 3.584 7.748 1.00 98.31 81 CYS A O 1
ATOM 645 N N . ILE A 1 82 ? -2.379 2.369 7.292 1.00 98.38 82 ILE A N 1
ATOM 646 C CA . ILE A 1 82 ? -3.087 1.232 6.701 1.00 98.38 82 ILE A CA 1
ATOM 647 C C . ILE A 1 82 ? -2.828 0.021 7.583 1.00 98.38 82 ILE A C 1
ATOM 649 O O . ILE A 1 82 ? -1.678 -0.394 7.734 1.00 98.38 82 ILE A O 1
ATOM 653 N N . LYS A 1 83 ? -3.896 -0.515 8.171 1.00 98.56 83 LYS A N 1
ATOM 654 C CA . LYS A 1 83 ? -3.853 -1.651 9.094 1.00 98.56 83 LYS A CA 1
ATOM 655 C C . LYS A 1 83 ? -4.507 -2.863 8.454 1.00 98.56 83 LYS A C 1
ATOM 657 O O . LYS A 1 83 ? -5.607 -2.729 7.926 1.00 98.56 83 LYS A O 1
ATOM 662 N N . SER A 1 84 ? -3.876 -4.028 8.493 1.00 98.12 84 SER A N 1
ATOM 663 C CA . SER A 1 84 ? -4.528 -5.280 8.112 1.00 98.12 84 SER A CA 1
ATOM 664 C C . SER A 1 84 ? -5.678 -5.592 9.074 1.00 98.12 84 SER A C 1
ATOM 666 O O . SER A 1 84 ? -5.697 -5.158 10.231 1.00 98.12 84 SER A O 1
ATOM 668 N N . VAL A 1 85 ? -6.642 -6.395 8.627 1.00 97.75 85 VAL A N 1
ATOM 669 C CA . VAL A 1 85 ? -7.692 -6.918 9.521 1.00 97.75 85 VAL A CA 1
ATOM 670 C C . VAL A 1 85 ? -7.148 -7.838 10.621 1.00 97.75 85 VAL A C 1
ATOM 672 O O . VAL A 1 85 ? -7.848 -8.074 11.604 1.00 97.75 85 VAL A O 1
ATOM 675 N N . THR A 1 86 ? -5.915 -8.333 10.480 1.00 96.00 86 THR A N 1
ATOM 676 C CA . THR A 1 86 ? -5.202 -9.130 11.492 1.00 96.00 86 THR A CA 1
ATOM 677 C C . THR A 1 86 ? -4.510 -8.268 12.552 1.00 96.00 86 THR A C 1
ATOM 679 O O . THR A 1 86 ? -4.274 -8.747 13.658 1.00 96.00 86 THR A O 1
ATOM 682 N N . GLY A 1 87 ? -4.311 -6.974 12.283 1.00 97.38 87 GLY A N 1
ATOM 683 C CA . GLY A 1 87 ? -3.948 -5.972 13.283 1.00 97.38 87 GLY A CA 1
ATOM 684 C C . GLY A 1 87 ? -2.580 -5.318 13.095 1.00 97.38 87 GLY A C 1
ATOM 685 O O . GLY A 1 87 ? -2.268 -4.384 13.833 1.00 97.38 87 GLY A O 1
ATOM 686 N N . GLU A 1 88 ? -1.788 -5.759 12.126 1.00 97.94 88 GLU A N 1
ATOM 687 C CA . GLU A 1 88 ? -0.483 -5.194 11.793 1.00 97.94 88 GLU A CA 1
ATOM 688 C C . GLU A 1 88 ? -0.584 -4.036 10.790 1.00 97.94 88 GLU A C 1
ATOM 690 O O . GLU A 1 88 ? -1.525 -3.937 10.001 1.00 97.94 88 GLU A O 1
ATOM 695 N N . TYR A 1 89 ? 0.403 -3.143 10.793 1.00 98.44 89 TYR A N 1
ATOM 696 C CA . TYR A 1 89 ? 0.443 -1.994 9.890 1.00 98.44 89 TYR A CA 1
ATOM 697 C C . TYR A 1 89 ? 1.330 -2.227 8.676 1.00 98.44 89 TYR A C 1
ATOM 699 O O . TYR A 1 89 ? 2.362 -2.889 8.756 1.00 98.44 89 TYR A O 1
ATOM 707 N N . LEU A 1 90 ? 0.977 -1.611 7.549 1.00 98.19 90 LEU A N 1
ATOM 708 C CA . LEU A 1 90 ? 1.880 -1.533 6.408 1.00 98.19 90 LEU A CA 1
ATOM 709 C C . LEU A 1 90 ? 3.015 -0.539 6.672 1.00 98.19 90 LEU A C 1
ATOM 711 O O . LEU A 1 90 ? 2.790 0.597 7.108 1.00 98.19 90 LEU A O 1
ATOM 715 N N . VAL A 1 91 ? 4.238 -0.970 6.360 1.00 97.81 91 VAL A N 1
ATOM 716 C CA . VAL A 1 91 ? 5.469 -0.235 6.652 1.00 97.81 91 VAL A CA 1
ATOM 717 C C . VAL A 1 91 ? 6.326 -0.069 5.398 1.00 97.81 91 VAL A C 1
ATOM 719 O O . VAL A 1 91 ? 6.626 -1.030 4.685 1.00 97.81 91 VAL A O 1
ATOM 722 N N . ALA A 1 92 ? 6.761 1.169 5.171 1.00 97.19 92 ALA A N 1
ATOM 723 C CA . ALA A 1 92 ? 7.824 1.547 4.257 1.00 97.19 92 ALA A CA 1
ATOM 724 C C . ALA A 1 92 ? 9.180 1.484 4.971 1.00 97.19 92 ALA A C 1
ATOM 726 O O . ALA A 1 92 ? 9.388 2.105 6.012 1.00 97.19 92 ALA A O 1
ATOM 727 N N . SER A 1 93 ? 10.133 0.754 4.398 1.00 94.38 93 SER A N 1
ATOM 728 C CA . SER A 1 93 ? 11.515 0.712 4.885 1.00 94.38 93 SER A CA 1
ATOM 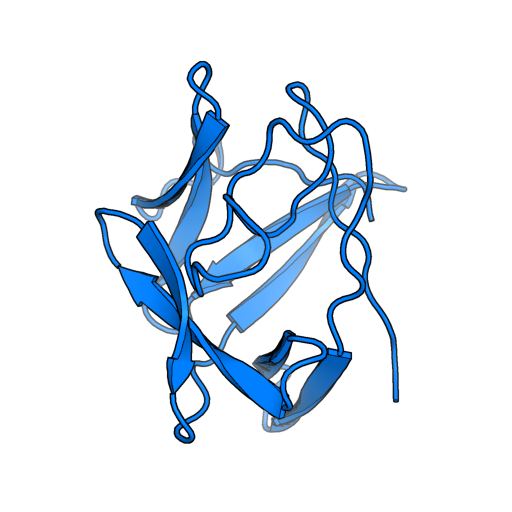729 C C . SER A 1 93 ? 12.421 1.627 4.058 1.00 94.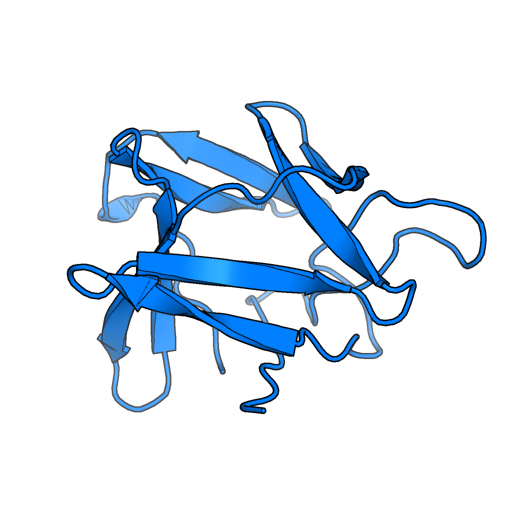38 93 SER A C 1
ATOM 731 O O . SER A 1 93 ? 12.169 1.882 2.882 1.00 94.38 93 SER A O 1
ATOM 733 N N . LYS A 1 94 ? 13.544 2.075 4.640 1.00 92.06 94 LYS A N 1
ATOM 734 C CA . LYS A 1 94 ? 14.502 2.991 3.979 1.00 92.06 94 LYS A CA 1
ATOM 735 C C . LYS A 1 94 ? 15.063 2.473 2.648 1.00 92.06 94 LYS A C 1
ATOM 737 O O . LYS A 1 94 ? 15.448 3.269 1.803 1.00 92.06 94 LYS A O 1
ATOM 742 N N . ASN A 1 95 ? 15.109 1.155 2.454 1.00 92.62 95 ASN A N 1
ATOM 743 C CA . ASN A 1 95 ? 15.548 0.518 1.209 1.00 92.62 95 ASN A CA 1
ATOM 744 C C . ASN A 1 95 ? 14.437 0.411 0.141 1.00 92.62 95 ASN A C 1
ATOM 746 O O . ASN A 1 95 ? 14.659 -0.219 -0.888 1.00 92.62 95 ASN A O 1
ATOM 750 N N . GLY A 1 96 ? 13.253 0.984 0.382 1.00 93.62 96 GLY A N 1
ATOM 751 C CA . GLY A 1 96 ? 12.094 0.894 -0.508 1.00 93.62 96 GLY A CA 1
ATOM 752 C C . GLY A 1 96 ? 11.228 -0.347 -0.312 1.00 93.62 96 GLY A C 1
ATOM 753 O O . GLY A 1 96 ? 10.242 -0.506 -1.031 1.00 93.62 96 GLY A O 1
ATOM 754 N N . SER A 1 97 ? 11.562 -1.216 0.650 1.00 95.75 97 SER A N 1
ATOM 755 C CA . SER A 1 97 ? 10.731 -2.377 0.963 1.00 95.75 97 SER A CA 1
ATOM 756 C C . SER A 1 97 ? 9.375 -1.934 1.492 1.00 95.75 97 SER A C 1
ATOM 758 O O . SER A 1 97 ? 9.299 -1.145 2.435 1.00 95.75 97 SER A O 1
ATOM 760 N N . PHE A 1 98 ? 8.328 -2.514 0.919 1.00 97.62 98 PHE A N 1
ATOM 761 C CA . PHE A 1 98 ? 6.946 -2.330 1.324 1.00 97.62 98 PHE A CA 1
ATOM 762 C C . PHE A 1 98 ? 6.396 -3.679 1.784 1.00 97.62 98 PHE A C 1
ATOM 764 O O . PHE A 1 98 ? 6.443 -4.642 1.019 1.00 97.62 98 PHE A O 1
ATOM 771 N N . ARG A 1 99 ? 5.976 -3.768 3.049 1.00 97.31 99 ARG A N 1
ATOM 772 C CA . ARG A 1 99 ? 5.616 -5.029 3.723 1.00 97.31 99 ARG A CA 1
ATOM 773 C C . ARG A 1 99 ? 4.679 -4.792 4.907 1.00 97.31 99 ARG A C 1
ATOM 775 O O . ARG A 1 99 ? 4.503 -3.647 5.335 1.00 97.31 99 ARG A O 1
ATOM 782 N N . LEU A 1 100 ? 4.161 -5.871 5.480 1.00 97.31 100 LEU A N 1
ATOM 783 C CA . LEU A 1 100 ? 3.508 -5.857 6.782 1.00 97.31 100 LEU A CA 1
ATOM 784 C C . LEU A 1 100 ? 4.558 -5.741 7.907 1.00 97.31 100 LEU A C 1
ATOM 786 O O . LEU A 1 100 ? 5.643 -6.335 7.856 1.00 97.31 100 LEU A O 1
ATOM 790 N N . GLY A 1 101 ? 4.266 -4.8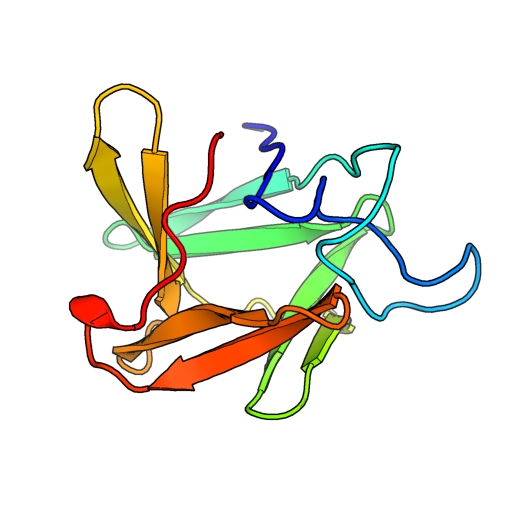88 8.882 1.00 96.44 101 GLY A N 1
ATOM 791 C CA . GLY A 1 101 ? 5.075 -4.625 10.067 1.00 96.44 101 GLY A CA 1
ATOM 792 C C . GLY A 1 101 ? 4.529 -5.343 11.296 1.00 96.44 101 GLY A C 1
ATOM 793 O O . GLY A 1 101 ? 4.161 -6.511 11.231 1.00 96.44 101 GLY A O 1
ATOM 794 N N . ASP A 1 102 ? 4.498 -4.631 12.418 1.00 95.44 102 ASP A N 1
ATOM 795 C CA . ASP A 1 102 ? 3.881 -5.081 13.663 1.00 95.44 102 ASP A C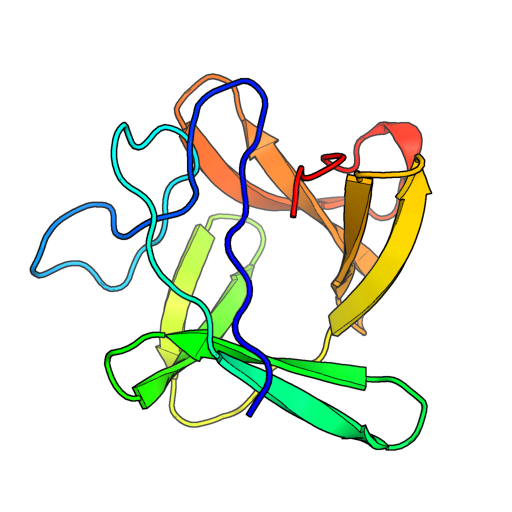A 1
ATOM 796 C C . ASP A 1 102 ? 2.560 -4.331 13.921 1.00 95.44 102 ASP A C 1
ATOM 798 O O . ASP A 1 102 ? 2.076 -3.560 13.086 1.00 95.44 102 ASP A O 1
ATOM 802 N N . SER A 1 103 ? 1.948 -4.588 15.076 1.00 96.88 103 SER A N 1
ATOM 803 C CA . SER A 1 103 ? 0.712 -3.937 15.513 1.00 96.88 103 SER A CA 1
ATOM 804 C C . SER A 1 103 ? 0.933 -2.612 16.252 1.00 96.88 103 SER A C 1
ATOM 806 O O . SER A 1 103 ? -0.035 -2.049 16.771 1.00 96.88 103 SER A O 1
ATOM 808 N N . ASP A 1 104 ? 2.175 -2.126 16.357 1.00 96.81 104 ASP A N 1
ATOM 809 C CA . ASP A 1 104 ? 2.484 -0.860 17.015 1.00 96.81 104 ASP A CA 1
ATOM 810 C C . ASP A 1 104 ? 2.286 0.303 16.036 1.00 96.81 104 ASP A C 1
ATOM 812 O O . ASP A 1 104 ? 2.911 0.418 14.980 1.00 96.81 104 ASP A O 1
ATOM 816 N N . TYR A 1 105 ? 1.381 1.201 16.407 1.00 94.31 105 TYR A N 1
ATOM 817 C CA . TYR A 1 105 ? 1.068 2.387 15.626 1.00 94.31 105 TYR A CA 1
ATOM 818 C C . TYR A 1 105 ? 2.277 3.325 15.463 1.00 94.31 105 TYR A C 1
ATOM 820 O O . TYR A 1 105 ? 2.410 4.002 14.433 1.00 94.31 105 TYR A O 1
ATOM 828 N N . GLU A 1 106 ? 3.181 3.367 16.441 1.00 95.94 106 GLU A N 1
ATOM 829 C CA . GLU A 1 106 ? 4.367 4.221 16.363 1.00 95.94 106 GLU A CA 1
ATOM 830 C C . GLU A 1 106 ? 5.272 3.802 15.195 1.00 95.94 106 GLU A C 1
ATOM 832 O O . GLU A 1 106 ? 5.797 4.659 14.477 1.00 95.94 106 GLU A O 1
ATOM 837 N N . ASN A 1 107 ? 5.318 2.499 14.904 1.00 95.44 107 ASN A N 1
ATOM 838 C CA . ASN A 1 107 ? 6.089 1.915 13.806 1.00 95.44 107 ASN A CA 1
ATOM 839 C C . ASN A 1 107 ? 5.361 1.961 12.451 1.00 95.44 107 ASN A C 1
ATOM 841 O O . ASN A 1 107 ? 5.982 1.759 11.404 1.00 95.44 107 ASN A O 1
ATOM 845 N N . ALA A 1 108 ? 4.056 2.250 12.440 1.00 97.12 108 ALA A N 1
ATOM 846 C CA . ALA A 1 108 ? 3.271 2.344 11.216 1.00 97.12 108 ALA A CA 1
ATOM 847 C C . ALA A 1 108 ? 3.773 3.476 10.310 1.00 97.12 108 ALA A C 1
ATOM 849 O O . ALA A 1 108 ? 4.087 4.579 10.775 1.00 97.12 108 ALA A O 1
ATOM 850 N N . THR A 1 109 ? 3.778 3.249 8.994 1.00 97.94 109 THR A N 1
ATOM 851 C CA . THR A 1 109 ? 4.016 4.340 8.041 1.00 97.94 109 THR A CA 1
ATOM 852 C C . THR A 1 109 ? 2.780 5.229 7.939 1.00 97.94 109 THR A C 1
ATOM 854 O O . THR A 1 109 ? 1.669 4.743 7.733 1.00 97.94 109 THR A O 1
ATOM 857 N N . LYS A 1 110 ? 2.994 6.542 8.071 1.00 97.56 110 LYS A N 1
ATOM 858 C CA . LYS A 1 110 ? 1.980 7.578 7.865 1.00 97.56 110 LYS A CA 1
ATOM 859 C C . LYS A 1 110 ? 2.041 7.998 6.396 1.00 97.56 110 LYS A C 1
ATOM 861 O O . LYS A 1 110 ? 2.892 8.804 6.021 1.00 97.56 110 LYS A O 1
ATOM 866 N N . TRP A 1 111 ? 1.191 7.396 5.574 1.00 98.00 111 TRP A N 1
ATOM 867 C CA . TRP A 1 111 ? 1.165 7.572 4.124 1.00 98.00 111 TRP A CA 1
ATOM 868 C C . TRP A 1 111 ? 0.450 8.862 3.744 1.00 98.00 111 TRP A C 1
ATOM 870 O O . TRP A 1 111 ? -0.683 9.072 4.171 1.00 98.00 111 TRP A O 1
ATOM 880 N N . GLU A 1 112 ? 1.088 9.691 2.923 1.00 97.81 112 GLU A N 1
ATOM 881 C CA . GLU A 1 112 ? 0.409 10.771 2.202 1.00 97.81 112 GLU A CA 1
ATOM 882 C C . GLU A 1 112 ? -0.499 10.145 1.129 1.00 97.81 112 GLU A C 1
ATOM 884 O O . GLU A 1 112 ? -0.068 9.192 0.463 1.00 97.81 112 GLU A O 1
ATOM 889 N N . TYR A 1 113 ? -1.746 10.626 1.015 1.00 94.06 113 TYR A N 1
ATOM 890 C CA . TYR A 1 113 ? -2.797 10.005 0.199 1.00 94.06 113 TYR A CA 1
ATOM 891 C C . TYR A 1 113 ? -3.624 10.970 -0.655 1.00 94.06 113 TYR A C 1
ATOM 893 O O . TYR A 1 113 ? -3.735 12.156 -0.270 1.00 94.06 113 TYR A O 1
#

InterPro domains:
  IPR008999 Actin-crosslinking [SSF50405] (1-113)
  IPR022768 Fascin-like domain [PF06268] (21-113)

Nearest PDB structures (foldseek):
  3llp-assembly2_B  TM=8.975E-01  e=3.498E-09  Homo sapiens
  6i0z-assembly2_B  TM=9.011E-01  e=1.123E-08  Homo sapiens
  6b0t-assembly3_C  TM=9.041E-01  e=1.464E-08  Homo sapiens
  4gp0-assembly1_A  TM=9.057E-01  e=3.243E-08  Homo sapiens
  4gov-assembly1_A  TM=8.911E-01  e=7.183E-08  Homo sapiens

Secondary structure (DSSP, 8-state):
--EE--EETTEEEEESSTT--BEEEEESSPPPEEEEE-GGG-EEEE-TTSPEEEE-SS-EEEEESSPPEEEEEEEETTEEEEEETTSPBEEE-TTSBEEE--S-GGGS--EE-

Sequence (113 aa):
RPILVLKSEQGFVGYKSATSPKLECNKATYETIQVERSEKGVVFFKGQNGKYWHVDGEAVTADTDTPEGFFLELREPTRICIKSVTGEYLVASKNGSFRLGDSDYENATKWEY

Solvent-accessible surface area (backbone atoms only — not comparable to full-atom values): 5956 Å² total; per-residue (Å²): 125,56,72,45,47,45,28,49,100,64,24,16,31,22,61,72,42,102,87,42,50,39,40,23,23,46,30,95,56,72,39,64,32,40,47,45,82,54,73,96,69,29,32,30,48,26,39,86,87,73,16,15,38,45,75,39,81,81,35,29,32,37,79,34,91,62,74,47,52,28,38,80,42,83,76,51,101,58,25,31,35,46,28,38,75,91,50,28,18,41,27,70,43,97,88,23,49,24,22,40,57,52,66,52,71,88,73,33,35,68,26,37,97